Protein AF-A0A3B9H115-F1 (afdb_monomer_lite)

Structure (mmCIF, N/CA/C/O backbone):
data_AF-A0A3B9H115-F1
#
_entry.id   AF-A0A3B9H115-F1
#
loop_
_atom_site.group_PDB
_atom_site.id
_atom_site.type_symbol
_atom_site.label_atom_id
_atom_site.label_alt_id
_atom_site.label_comp_id
_atom_site.label_asym_id
_atom_site.label_entity_id
_atom_site.label_seq_id
_atom_site.pdbx_PDB_ins_code
_atom_site.Cartn_x
_atom_site.Cartn_y
_atom_site.Cartn_z
_atom_site.occupancy
_atom_site.B_iso_or_equiv
_atom_site.auth_seq_id
_atom_site.auth_comp_id
_atom_site.auth_asym_id
_atom_site.auth_atom_id
_atom_site.pdbx_PDB_model_num
ATOM 1 N N . ASP A 1 1 ? 17.436 -13.808 -17.696 1.00 50.06 1 ASP A N 1
ATOM 2 C CA . ASP A 1 1 ? 17.557 -12.369 -17.430 1.00 50.06 1 ASP A CA 1
ATOM 3 C C . ASP A 1 1 ? 16.446 -11.648 -18.191 1.00 50.06 1 ASP A C 1
ATOM 5 O O . ASP A 1 1 ? 16.250 -11.981 -19.353 1.00 50.06 1 ASP A O 1
ATOM 9 N N . LYS A 1 2 ? 15.627 -10.823 -17.525 1.00 59.34 2 LYS A N 1
ATOM 10 C CA . LYS A 1 2 ? 14.443 -10.145 -18.125 1.00 59.34 2 LYS A CA 1
ATOM 11 C C . LYS A 1 2 ? 14.199 -8.734 -17.570 1.00 59.34 2 LYS A C 1
ATOM 13 O O . LYS A 1 2 ? 13.576 -7.903 -18.235 1.00 59.34 2 LYS A O 1
ATOM 18 N N . THR A 1 3 ? 14.704 -8.474 -16.366 1.00 55.28 3 THR A N 1
ATOM 19 C CA . THR A 1 3 ? 14.601 -7.200 -15.655 1.00 55.28 3 THR A CA 1
ATOM 20 C C . THR A 1 3 ? 15.451 -6.142 -16.365 1.00 55.28 3 THR A C 1
ATOM 22 O O . THR A 1 3 ? 16.655 -6.321 -16.501 1.00 55.28 3 THR A O 1
ATOM 25 N N . GLY A 1 4 ? 14.839 -5.055 -16.845 1.00 56.12 4 GLY A N 1
ATOM 26 C CA . GLY A 1 4 ? 15.549 -3.941 -17.493 1.00 56.12 4 GLY A CA 1
ATOM 27 C C . GLY A 1 4 ? 15.667 -4.008 -19.022 1.00 56.12 4 GLY A C 1
ATOM 28 O O . GLY A 1 4 ? 16.163 -3.060 -19.620 1.00 56.12 4 GLY A O 1
ATOM 29 N N . THR A 1 5 ? 15.191 -5.074 -19.676 1.00 59.25 5 THR A N 1
ATOM 30 C CA . THR A 1 5 ? 15.106 -5.147 -21.156 1.00 59.25 5 THR A CA 1
ATOM 31 C C . THR A 1 5 ? 13.674 -5.294 -21.671 1.00 59.25 5 THR A C 1
ATOM 33 O O . THR A 1 5 ? 13.351 -4.736 -22.713 1.00 59.25 5 THR A O 1
ATOM 36 N N . LEU A 1 6 ? 12.810 -6.018 -20.947 1.00 56.75 6 LEU A N 1
ATOM 37 C CA . LEU A 1 6 ? 11.408 -6.267 -21.337 1.00 56.75 6 LEU A CA 1
ATOM 38 C C . LEU A 1 6 ? 10.382 -5.812 -20.289 1.00 56.75 6 LEU A C 1
ATOM 40 O O . LEU A 1 6 ? 9.205 -5.673 -20.598 1.00 56.75 6 LEU A O 1
ATOM 44 N N . THR A 1 7 ? 10.823 -5.592 -19.053 1.00 61.72 7 THR A N 1
ATOM 45 C CA . THR A 1 7 ? 9.995 -5.130 -17.932 1.00 61.72 7 THR A CA 1
ATOM 46 C C . THR A 1 7 ? 10.621 -3.883 -17.324 1.00 61.72 7 THR A C 1
ATOM 48 O O . THR A 1 7 ? 11.852 -3.815 -17.271 1.00 61.72 7 THR A O 1
ATOM 51 N N . GLU A 1 8 ? 9.809 -2.976 -16.779 1.00 67.00 8 GLU A N 1
ATOM 52 C CA . GLU A 1 8 ? 10.239 -1.653 -16.282 1.00 67.00 8 GLU A CA 1
ATOM 53 C C . GLU A 1 8 ? 11.270 -1.684 -15.136 1.00 67.00 8 GLU A C 1
ATOM 55 O O . GLU A 1 8 ? 11.873 -0.671 -14.806 1.00 67.00 8 GLU A O 1
ATOM 60 N N . GLY A 1 9 ? 11.543 -2.854 -14.551 1.00 74.06 9 GLY A N 1
ATOM 61 C CA . GLY A 1 9 ? 12.616 -3.027 -13.569 1.00 74.06 9 GLY A CA 1
ATOM 62 C C . GLY A 1 9 ? 12.229 -2.632 -12.145 1.00 74.06 9 GLY A C 1
ATOM 63 O O . GLY A 1 9 ? 13.030 -2.813 -11.233 1.00 74.06 9 GLY A O 1
ATOM 64 N N . HIS A 1 10 ? 10.991 -2.179 -11.939 1.00 76.06 10 HIS A N 1
ATOM 65 C CA . HIS A 1 10 ? 10.401 -1.927 -10.630 1.00 76.06 10 HIS A CA 1
ATOM 66 C C . HIS A 1 10 ? 9.020 -2.595 -10.501 1.00 76.06 10 HIS A C 1
ATOM 68 O O . HIS A 1 10 ? 8.261 -2.621 -11.472 1.00 76.06 10 HIS A O 1
ATOM 74 N N . PRO A 1 11 ? 8.658 -3.127 -9.319 1.00 86.06 11 PRO A N 1
ATOM 75 C CA . PRO A 1 11 ? 7.317 -3.653 -9.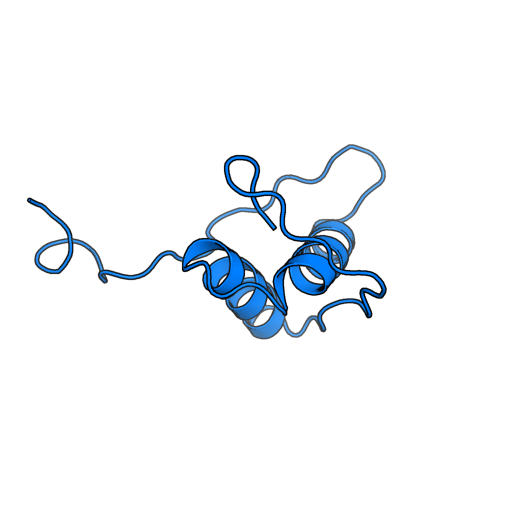084 1.00 86.06 11 PRO A CA 1
ATOM 76 C C . PRO A 1 11 ? 6.244 -2.555 -9.148 1.00 86.06 11 PRO A C 1
ATOM 78 O O . PRO A 1 11 ? 6.475 -1.415 -8.729 1.00 86.06 11 PRO A O 1
ATOM 81 N N . GLU A 1 12 ? 5.056 -2.916 -9.627 1.00 89.31 12 GLU A N 1
ATOM 82 C CA . GLU A 1 12 ? 3.868 -2.062 -9.637 1.00 89.31 12 GLU A CA 1
ATOM 83 C C . GLU A 1 12 ? 2.660 -2.825 -9.084 1.00 89.31 12 GLU A C 1
ATOM 85 O O . GLU A 1 12 ? 2.497 -4.021 -9.338 1.00 89.31 12 GLU A O 1
ATOM 90 N N . LEU A 1 13 ? 1.823 -2.125 -8.314 1.00 92.00 13 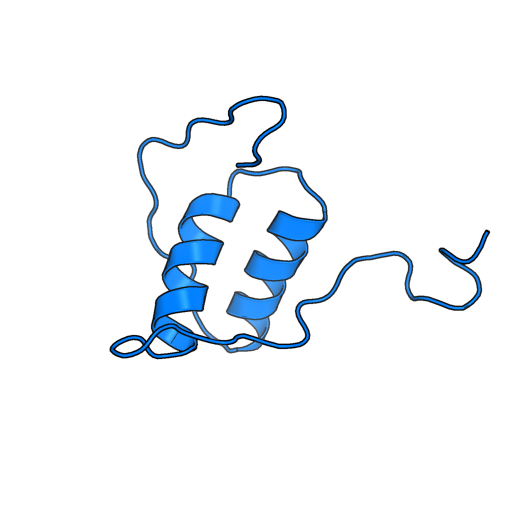LEU A N 1
ATOM 91 C CA . LEU A 1 13 ? 0.546 -2.645 -7.847 1.00 92.00 13 LEU A CA 1
ATOM 92 C C . LEU A 1 13 ? -0.450 -2.681 -9.013 1.00 92.00 13 LEU A C 1
ATOM 94 O O . LEU A 1 13 ? -0.861 -1.637 -9.513 1.00 92.00 13 LEU A O 1
ATOM 98 N N . VAL A 1 14 ? -0.858 -3.885 -9.412 1.00 92.44 14 VAL A N 1
ATOM 99 C CA . VAL A 1 14 ? -1.754 -4.101 -10.561 1.00 92.44 14 VAL A CA 1
ATOM 100 C C . VAL A 1 14 ? -3.202 -4.388 -10.165 1.00 92.44 14 VAL A C 1
ATOM 102 O O . VAL A 1 14 ? -4.124 -3.969 -10.862 1.00 92.44 14 VAL A O 1
ATOM 105 N N . THR A 1 15 ? -3.430 -5.091 -9.055 1.00 92.31 15 THR A N 1
ATOM 106 C CA . THR A 1 15 ? -4.763 -5.548 -8.631 1.00 92.31 15 THR A CA 1
ATOM 107 C C . THR A 1 15 ? -4.821 -5.629 -7.110 1.00 92.31 15 THR A C 1
ATOM 109 O O . THR A 1 15 ? -3.803 -5.897 -6.470 1.00 92.31 15 THR A O 1
ATOM 112 N N . VAL A 1 16 ? -6.004 -5.382 -6.546 1.00 93.75 16 VAL A N 1
ATOM 113 C CA . VAL A 1 16 ? -6.300 -5.493 -5.115 1.00 93.75 16 VAL A CA 1
ATOM 114 C C . VAL A 1 16 ? -7.577 -6.308 -4.983 1.00 93.75 16 VAL A C 1
ATOM 116 O O . VAL A 1 16 ? -8.588 -5.947 -5.565 1.00 93.75 16 VAL A O 1
ATOM 119 N N . GLU A 1 17 ? -7.518 -7.405 -4.236 1.00 95.50 17 GLU A N 1
ATOM 120 C CA . GLU A 1 17 ? -8.648 -8.314 -4.027 1.00 95.50 17 GLU A CA 1
ATOM 121 C C . GLU A 1 17 ? -8.977 -8.325 -2.527 1.00 95.50 17 GLU A C 1
ATOM 123 O O . GLU A 1 17 ? -8.287 -9.002 -1.756 1.00 95.50 17 GLU A O 1
ATOM 128 N N . PRO A 1 18 ? -9.953 -7.523 -2.066 1.00 94.00 18 PRO A N 1
ATOM 129 C CA . PRO A 1 18 ? -10.281 -7.431 -0.654 1.00 94.00 18 PRO A CA 1
ATOM 130 C C . PRO A 1 18 ? -11.075 -8.648 -0.173 1.00 94.00 18 PRO A C 1
ATOM 132 O O . PRO A 1 18 ? -11.836 -9.268 -0.917 1.00 94.00 18 PRO A O 1
ATOM 135 N N . ALA A 1 19 ? -10.918 -8.976 1.109 1.00 93.12 19 ALA A N 1
ATOM 136 C CA . ALA A 1 19 ? -11.779 -9.950 1.768 1.00 93.12 19 ALA A CA 1
ATOM 137 C C . ALA A 1 19 ? -13.213 -9.408 1.908 1.00 93.12 19 ALA A C 1
ATOM 139 O O . ALA A 1 19 ? -13.438 -8.196 1.927 1.00 93.12 19 ALA A O 1
ATOM 140 N N . GLU A 1 20 ? -14.188 -10.308 2.055 1.00 94.00 20 GLU A N 1
ATOM 141 C CA . GLU A 1 20 ? -15.582 -9.921 2.285 1.00 94.00 20 GLU A CA 1
ATOM 142 C C . GLU A 1 20 ? -15.698 -8.997 3.510 1.00 94.00 20 GLU A C 1
ATOM 144 O O . GLU A 1 20 ? -15.145 -9.276 4.575 1.00 94.00 20 GLU A O 1
ATOM 149 N N . GLY A 1 21 ? -16.411 -7.879 3.346 1.00 93.31 21 GLY A N 1
ATOM 150 C CA . GLY A 1 21 ? -16.558 -6.854 4.383 1.00 93.31 21 GLY A CA 1
ATOM 151 C C . GLY A 1 21 ? -15.507 -5.737 4.358 1.00 93.31 21 GLY A C 1
ATOM 152 O O . GLY A 1 21 ? -15.637 -4.807 5.148 1.00 93.31 21 GLY A O 1
ATOM 153 N N . TYR A 1 22 ? -14.528 -5.781 3.447 1.00 93.06 22 TYR A N 1
ATOM 154 C CA . TYR A 1 22 ? -13.573 -4.694 3.204 1.00 93.06 22 TYR A CA 1
ATOM 155 C C . TYR A 1 22 ? -13.731 -4.127 1.794 1.00 93.06 22 TYR A C 1
ATOM 157 O O . TYR A 1 22 ? -13.985 -4.866 0.841 1.00 93.06 22 TYR A O 1
ATOM 165 N N . SER A 1 23 ? -13.548 -2.815 1.643 1.00 94.31 23 SER A N 1
ATOM 166 C CA . SER A 1 23 ? -13.332 -2.224 0.322 1.00 94.31 23 SER A CA 1
ATOM 167 C C . SER A 1 23 ? -11.864 -2.357 -0.102 1.00 94.31 23 SER A C 1
ATOM 169 O O . SER A 1 23 ? -10.974 -2.577 0.725 1.00 94.31 23 SER A O 1
ATOM 171 N N . GLU A 1 24 ? -11.589 -2.200 -1.400 1.00 94.38 24 GLU A N 1
ATOM 172 C CA . GLU A 1 24 ? -10.208 -2.087 -1.890 1.00 94.38 24 GLU A CA 1
ATOM 173 C C . GLU A 1 24 ? -9.460 -0.929 -1.218 1.00 94.38 24 GLU A C 1
ATOM 175 O O . GLU A 1 24 ? -8.272 -1.049 -0.926 1.00 94.38 24 GLU A O 1
ATOM 180 N N . GLU A 1 25 ? -10.154 0.184 -0.969 1.00 93.38 25 GLU A N 1
ATOM 181 C CA . GLU A 1 25 ? -9.584 1.387 -0.363 1.00 93.38 25 GLU A CA 1
ATOM 182 C C . GLU A 1 25 ? -9.188 1.147 1.096 1.00 93.38 25 GLU A C 1
ATOM 184 O O . GLU A 1 25 ? -8.097 1.547 1.509 1.00 93.38 25 GLU A O 1
ATOM 189 N N . ASP A 1 26 ? -10.035 0.441 1.855 1.00 91.50 26 ASP A N 1
ATOM 190 C CA . ASP A 1 26 ? -9.757 0.071 3.246 1.00 91.50 26 ASP A CA 1
ATOM 191 C C . ASP A 1 26 ? -8.525 -0.832 3.325 1.00 91.50 26 ASP A C 1
ATOM 193 O O . ASP A 1 26 ? -7.604 -0.574 4.104 1.00 91.50 26 ASP A O 1
ATOM 197 N N . LEU A 1 27 ? -8.480 -1.873 2.486 1.00 94.06 27 LEU A N 1
ATOM 198 C CA . LEU A 1 27 ? -7.351 -2.799 2.443 1.00 94.06 27 LEU A CA 1
ATOM 199 C C . LEU A 1 27 ? -6.053 -2.076 2.061 1.00 94.06 27 LEU A C 1
ATOM 201 O O . LEU A 1 27 ? -5.023 -2.286 2.703 1.00 94.06 27 LEU A O 1
ATOM 205 N N . LEU A 1 28 ? -6.099 -1.208 1.047 1.00 93.81 28 LEU A N 1
ATOM 206 C CA . LEU A 1 28 ? -4.932 -0.453 0.593 1.00 93.81 28 LEU A CA 1
ATOM 207 C C . LEU A 1 28 ? -4.416 0.522 1.640 1.00 93.81 28 LEU A C 1
ATOM 209 O O . LEU A 1 28 ? -3.214 0.575 1.883 1.00 93.81 28 LEU A O 1
ATOM 213 N N . THR A 1 29 ? -5.316 1.267 2.274 1.00 92.75 29 THR A N 1
ATOM 214 C CA . THR A 1 29 ? -4.967 2.242 3.311 1.00 92.75 29 THR A CA 1
ATOM 215 C C . THR A 1 29 ? -4.266 1.559 4.484 1.00 92.75 29 THR A C 1
ATOM 217 O O . THR A 1 29 ? -3.242 2.050 4.966 1.00 92.75 29 THR A O 1
ATOM 220 N N . LEU A 1 30 ? -4.774 0.398 4.911 1.00 91.25 30 LEU A N 1
ATOM 221 C CA . LEU A 1 30 ? -4.177 -0.403 5.980 1.00 91.25 30 LEU A CA 1
ATOM 222 C C . LEU A 1 30 ? -2.814 -0.974 5.574 1.00 91.25 30 LEU A C 1
ATOM 224 O O . LEU A 1 30 ? -1.844 -0.808 6.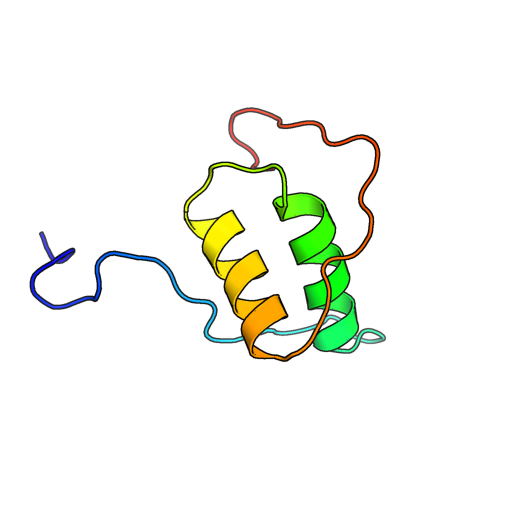313 1.00 91.25 30 LEU A O 1
ATOM 228 N N . ALA A 1 31 ? -2.729 -1.604 4.400 1.00 91.56 31 ALA A N 1
ATOM 229 C CA . ALA A 1 31 ? -1.490 -2.196 3.904 1.00 91.56 31 ALA A CA 1
ATOM 230 C C . ALA A 1 31 ? -0.396 -1.134 3.731 1.00 91.56 31 ALA A C 1
ATOM 232 O O . ALA A 1 31 ? 0.696 -1.277 4.269 1.00 91.56 31 ALA A O 1
ATOM 233 N N . ALA A 1 32 ? -0.700 -0.017 3.067 1.00 92.00 32 ALA A N 1
ATOM 234 C CA . ALA A 1 32 ? 0.254 1.071 2.885 1.00 92.00 32 ALA A CA 1
ATOM 235 C C . ALA A 1 32 ? 0.715 1.681 4.212 1.00 92.00 32 ALA A C 1
ATOM 237 O O . ALA A 1 32 ? 1.872 2.082 4.320 1.00 92.00 32 ALA A O 1
ATOM 238 N N . GLY A 1 33 ? -0.158 1.734 5.223 1.00 90.44 33 GLY A N 1
ATOM 239 C CA . GLY A 1 33 ? 0.222 2.202 6.553 1.00 90.44 33 GLY A CA 1
ATOM 240 C C . GLY A 1 33 ? 1.342 1.359 7.162 1.00 90.44 33 GLY A C 1
ATOM 241 O O . GLY A 1 33 ? 2.331 1.912 7.637 1.00 90.44 33 GLY A O 1
ATOM 242 N N . VAL A 1 34 ? 1.226 0.030 7.091 1.00 88.81 34 VAL A N 1
ATOM 243 C CA . VAL A 1 34 ? 2.255 -0.906 7.585 1.00 88.81 34 VAL A CA 1
ATOM 244 C C . VAL A 1 34 ? 3.555 -0.777 6.784 1.00 88.81 34 VAL A C 1
ATOM 246 O O . VAL A 1 34 ? 4.638 -0.683 7.357 1.00 88.81 34 VAL A O 1
ATOM 249 N N . GLU A 1 35 ? 3.429 -0.680 5.463 1.00 89.94 35 GLU A N 1
ATOM 250 C CA . GLU A 1 35 ? 4.542 -0.727 4.509 1.00 89.94 35 GLU A CA 1
ATOM 251 C C . GLU A 1 35 ? 5.309 0.609 4.392 1.00 89.94 35 GLU A C 1
ATOM 253 O O . GLU A 1 35 ? 6.383 0.662 3.792 1.00 89.94 35 GLU A O 1
ATOM 258 N N . THR A 1 36 ? 4.800 1.706 4.970 1.00 84.94 36 THR A N 1
ATOM 259 C CA . THR A 1 36 ? 5.392 3.057 4.839 1.00 84.94 36 THR A CA 1
ATOM 260 C C . THR A 1 36 ? 6.835 3.136 5.355 1.00 84.94 36 THR A C 1
ATOM 262 O O . THR A 1 36 ? 7.632 3.921 4.842 1.00 84.94 36 THR A O 1
ATOM 265 N N . SER A 1 37 ? 7.200 2.328 6.353 1.00 82.31 37 SER A N 1
ATOM 266 C CA . SER A 1 37 ? 8.558 2.288 6.921 1.00 82.31 37 SER A CA 1
ATOM 267 C C . SER A 1 37 ? 9.461 1.195 6.341 1.00 82.31 37 SER A C 1
ATOM 269 O O . SER A 1 37 ? 10.594 1.040 6.798 1.00 82.31 37 SER A O 1
ATOM 271 N N . SER A 1 38 ? 8.985 0.430 5.359 1.00 84.12 38 SER A N 1
ATOM 272 C CA . SER A 1 38 ? 9.731 -0.672 4.755 1.00 84.12 38 SER A CA 1
ATOM 273 C C . SER A 1 38 ? 10.553 -0.209 3.550 1.00 84.12 38 SER A C 1
ATOM 275 O O . SER A 1 38 ? 10.077 0.519 2.680 1.00 84.12 38 SER A O 1
ATOM 277 N N . GLU A 1 39 ? 11.807 -0.659 3.460 1.00 85.81 39 GLU A N 1
ATOM 278 C CA . GLU A 1 39 ? 12.688 -0.380 2.312 1.00 85.81 39 GLU A CA 1
ATOM 279 C C . GLU A 1 39 ? 12.492 -1.387 1.160 1.00 85.81 39 GLU A C 1
ATOM 281 O O . GLU A 1 39 ? 13.187 -1.334 0.140 1.00 85.81 39 GLU A O 1
ATOM 286 N N . HIS A 1 40 ? 11.559 -2.336 1.299 1.00 87.44 40 HIS A N 1
ATOM 287 C CA . HIS A 1 40 ? 11.376 -3.395 0.315 1.00 87.44 40 HIS A CA 1
ATOM 288 C C . HIS A 1 40 ? 10.742 -2.857 -0.990 1.00 87.44 40 HIS A C 1
ATOM 290 O O . HIS A 1 40 ? 9.753 -2.124 -0.949 1.00 87.44 40 HIS A O 1
ATOM 296 N N . PRO A 1 41 ? 11.212 -3.257 -2.191 1.00 87.31 41 PRO A N 1
ATOM 297 C CA . PRO A 1 41 ? 10.647 -2.768 -3.457 1.00 87.31 41 PRO A CA 1
ATOM 298 C C . PRO A 1 41 ? 9.144 -3.038 -3.649 1.00 87.31 41 PRO A C 1
ATOM 300 O O . PRO A 1 41 ? 8.485 -2.315 -4.399 1.00 87.31 41 PRO A O 1
ATOM 303 N N . LEU A 1 42 ? 8.606 -4.072 -2.988 1.00 90.31 42 LEU A N 1
ATOM 304 C CA . LEU A 1 42 ? 7.168 -4.377 -2.981 1.00 90.31 42 LEU A CA 1
ATOM 305 C C . LEU A 1 42 ? 6.378 -3.423 -2.077 1.00 90.31 42 LEU A C 1
ATOM 307 O O . LEU A 1 42 ? 5.345 -2.924 -2.515 1.00 90.31 42 LEU A O 1
ATOM 311 N N . ALA A 1 43 ? 6.903 -3.104 -0.892 1.00 90.56 43 ALA A N 1
ATOM 312 C CA . ALA A 1 43 ? 6.338 -2.105 0.012 1.00 90.56 43 ALA A CA 1
ATOM 313 C C . ALA A 1 43 ? 6.143 -0.774 -0.715 1.00 90.56 43 ALA A C 1
ATOM 315 O O . ALA A 1 43 ? 5.047 -0.217 -0.799 1.00 90.56 43 ALA A O 1
ATOM 316 N N . ALA A 1 44 ? 7.205 -0.337 -1.396 1.00 91.19 44 ALA A N 1
ATOM 317 C CA . ALA A 1 44 ? 7.190 0.882 -2.184 1.00 91.19 44 ALA A CA 1
ATOM 318 C C . ALA A 1 44 ? 6.152 0.836 -3.325 1.00 91.19 44 ALA A C 1
ATOM 320 O O . ALA A 1 44 ? 5.602 1.871 -3.694 1.00 91.19 44 ALA A O 1
ATOM 321 N N . ALA A 1 45 ? 5.864 -0.336 -3.902 1.00 93.94 45 ALA A N 1
ATOM 322 C CA . ALA A 1 45 ? 4.826 -0.477 -4.924 1.00 93.94 45 ALA A CA 1
ATOM 323 C C . ALA A 1 45 ? 3.407 -0.353 -4.349 1.00 93.94 45 ALA A C 1
ATOM 325 O O . ALA A 1 45 ? 2.553 0.246 -5.004 1.00 93.94 45 ALA A O 1
ATOM 326 N N . ILE A 1 46 ? 3.169 -0.856 -3.134 1.00 94.25 46 ILE A N 1
ATOM 327 C CA . ILE A 1 46 ? 1.889 -0.731 -2.419 1.00 94.25 46 ILE A CA 1
ATOM 328 C C . ILE A 1 46 ? 1.643 0.728 -2.019 1.00 94.25 46 ILE A C 1
ATOM 330 O O . ILE A 1 46 ? 0.572 1.267 -2.308 1.00 94.25 46 ILE A O 1
ATOM 334 N N . VAL A 1 47 ? 2.646 1.398 -1.438 1.00 93.25 47 VAL A N 1
ATOM 335 C CA . VAL A 1 47 ? 2.553 2.817 -1.049 1.00 93.25 47 VAL A CA 1
ATOM 336 C C . VAL A 1 47 ? 2.292 3.695 -2.275 1.00 93.25 47 VAL A C 1
ATOM 338 O O . VAL A 1 47 ? 1.298 4.418 -2.305 1.00 93.25 47 VAL A O 1
ATOM 341 N N . ARG A 1 48 ? 3.086 3.549 -3.349 1.00 93.69 48 ARG A N 1
ATOM 342 C CA . ARG A 1 48 ? 2.847 4.276 -4.612 1.00 93.69 48 ARG A CA 1
ATOM 343 C C . ARG A 1 48 ? 1.472 3.980 -5.206 1.00 93.69 48 ARG A C 1
ATOM 345 O O . ARG A 1 48 ? 0.831 4.877 -5.742 1.00 93.69 48 ARG A O 1
ATOM 352 N N . GLY A 1 49 ? 1.034 2.722 -5.167 1.00 93.94 49 GLY A N 1
ATOM 353 C CA . GLY A 1 49 ? -0.273 2.309 -5.680 1.00 93.94 49 GLY A CA 1
ATOM 354 C C . GLY A 1 49 ? -1.436 2.941 -4.913 1.00 93.94 49 GLY A C 1
ATOM 355 O O . GLY A 1 49 ? -2.449 3.283 -5.518 1.00 93.94 49 GLY A O 1
ATOM 356 N N . THR A 1 50 ? -1.258 3.149 -3.610 1.00 94.56 50 THR A N 1
ATOM 357 C CA . THR A 1 50 ? -2.218 3.831 -2.732 1.00 94.56 50 THR A CA 1
ATOM 358 C C . THR A 1 50 ? -2.277 5.325 -3.052 1.00 94.56 50 THR A C 1
ATOM 360 O O . THR A 1 50 ? -3.353 5.848 -3.332 1.00 94.56 50 THR A O 1
ATOM 363 N N . GLU A 1 51 ? -1.121 5.991 -3.140 1.00 92.06 51 GLU A N 1
ATOM 364 C CA . GLU A 1 51 ? -1.033 7.416 -3.497 1.00 92.06 51 GLU A CA 1
ATOM 365 C C . GLU A 1 51 ? -1.587 7.710 -4.903 1.00 92.06 51 GLU A C 1
ATOM 367 O O . GLU A 1 51 ? -2.300 8.692 -5.090 1.00 92.06 51 GLU A O 1
ATOM 372 N N . LYS A 1 52 ? -1.324 6.842 -5.895 1.00 93.69 52 LYS A N 1
ATOM 373 C CA . LYS A 1 52 ? -1.870 6.962 -7.266 1.00 93.69 52 LYS A CA 1
ATOM 374 C C . LYS A 1 52 ? -3.402 6.894 -7.322 1.00 93.69 52 LYS A C 1
ATOM 376 O O . LYS A 1 52 ? -3.979 7.312 -8.324 1.00 93.69 52 LYS A O 1
ATOM 381 N N . ARG A 1 53 ? -4.045 6.322 -6.300 1.00 93.62 53 ARG A N 1
ATOM 382 C CA . ARG A 1 53 ? -5.507 6.224 -6.165 1.00 93.62 53 ARG A CA 1
ATOM 383 C C . ARG A 1 53 ? -6.084 7.356 -5.301 1.00 93.62 53 ARG A C 1
ATOM 385 O O . ARG A 1 53 ? -7.229 7.257 -4.882 1.00 93.62 53 ARG A O 1
ATOM 392 N N . ASP A 1 54 ? -5.295 8.398 -5.020 1.00 93.50 54 ASP A N 1
ATOM 393 C CA . ASP A 1 54 ? -5.639 9.530 -4.145 1.00 93.50 54 ASP A CA 1
ATOM 394 C C . ASP A 1 54 ? -6.002 9.122 -2.701 1.00 93.50 54 ASP A C 1
ATOM 396 O O . ASP A 1 54 ? -6.631 9.877 -1.953 1.00 93.50 54 ASP A O 1
ATOM 400 N N . LEU A 1 55 ? -5.561 7.934 -2.282 1.00 92.25 55 LEU A N 1
ATOM 401 C CA . LEU A 1 55 ? -5.700 7.434 -0.920 1.00 92.25 55 LEU A CA 1
ATOM 402 C C . LEU A 1 55 ? -4.465 7.805 -0.099 1.00 92.25 55 LEU A C 1
ATOM 404 O O . LEU A 1 55 ? -3.358 7.959 -0.619 1.00 92.25 55 LEU A O 1
ATOM 408 N N . LYS A 1 56 ? -4.646 7.928 1.216 1.00 89.56 56 LYS A N 1
ATOM 409 C CA . LYS A 1 56 ? -3.547 8.191 2.150 1.00 89.56 56 LYS A CA 1
ATOM 410 C C . LYS A 1 56 ? -3.205 6.911 2.902 1.00 89.56 56 LYS A C 1
ATOM 412 O O . LYS A 1 56 ? -4.138 6.263 3.366 1.00 89.56 56 LYS A O 1
ATOM 417 N N . PRO A 1 57 ? -1.918 6.567 3.081 1.00 86.44 57 PRO A N 1
ATOM 418 C CA . PRO A 1 57 ? -1.531 5.499 3.995 1.00 86.44 57 PRO A CA 1
ATOM 419 C C . PRO A 1 57 ? -2.120 5.737 5.389 1.00 86.44 57 PRO A C 1
ATOM 421 O O . PRO A 1 57 ? -2.134 6.870 5.879 1.00 86.44 57 PRO A O 1
ATOM 424 N N . GLY A 1 58 ? -2.620 4.676 6.020 1.00 80.75 58 GLY A N 1
ATOM 425 C CA . GLY A 1 58 ? -3.077 4.738 7.403 1.00 80.75 58 GLY A CA 1
ATOM 426 C C . GLY A 1 58 ? -1.916 5.031 8.356 1.00 80.75 58 GLY A C 1
ATOM 427 O O . GLY A 1 58 ? -0.767 4.691 8.080 1.00 80.75 58 GLY A O 1
ATOM 428 N N . GLU A 1 59 ? -2.200 5.637 9.506 1.00 73.12 59 GLU A N 1
ATOM 429 C CA . GLU A 1 59 ? -1.190 5.799 10.554 1.00 73.12 59 GLU A CA 1
ATOM 430 C C . GLU A 1 59 ? -0.924 4.442 11.225 1.00 73.12 59 GLU A C 1
ATOM 432 O O . GLU A 1 59 ? -1.675 4.007 12.100 1.00 73.12 59 GLU A O 1
ATOM 437 N N . ALA A 1 60 ? 0.144 3.751 10.821 1.00 63.31 60 ALA A N 1
ATOM 438 C CA . ALA A 1 60 ? 0.637 2.592 11.556 1.00 63.31 60 ALA A CA 1
ATOM 439 C C . ALA A 1 60 ? 1.575 3.047 12.681 1.00 63.31 60 ALA A C 1
ATOM 441 O O . ALA A 1 60 ? 2.503 3.829 12.474 1.00 63.31 60 ALA A O 1
ATOM 442 N N . SER A 1 61 ? 1.357 2.531 13.889 1.00 56.38 61 SER A N 1
ATOM 443 C CA . SER A 1 61 ? 2.279 2.690 15.016 1.00 56.38 61 SER A CA 1
ATOM 444 C C . SER A 1 61 ? 2.748 1.314 15.487 1.00 56.38 61 SER A C 1
ATOM 446 O O . SER A 1 61 ? 1.981 0.355 15.461 1.00 56.38 61 SER A O 1
ATOM 448 N N . GLY A 1 62 ? 4.019 1.202 15.891 1.00 57.44 62 GLY A N 1
ATOM 449 C CA . GLY A 1 62 ? 4.592 -0.063 16.371 1.00 57.44 62 GLY A CA 1
ATOM 450 C C . GLY A 1 62 ? 5.142 -0.992 15.283 1.00 57.44 62 GLY A C 1
ATOM 451 O O . GLY A 1 62 ? 5.122 -2.204 15.473 1.00 57.44 62 GLY A O 1
ATOM 452 N N . PHE A 1 63 ? 5.642 -0.447 14.168 1.00 54.59 63 PHE A N 1
ATOM 453 C CA . PHE A 1 63 ? 6.300 -1.226 13.113 1.00 54.59 63 PHE A CA 1
ATOM 454 C C . PHE A 1 63 ? 7.387 -2.155 13.682 1.00 54.59 63 PHE A C 1
ATOM 456 O O . PHE A 1 63 ? 8.319 -1.707 14.357 1.00 54.59 63 PHE A O 1
ATOM 463 N N . GLN A 1 64 ? 7.275 -3.450 13.383 1.00 54.28 64 GLN A N 1
ATOM 464 C CA . GLN A 1 64 ? 8.286 -4.460 13.679 1.00 54.28 64 GLN A CA 1
ATOM 465 C C . GLN A 1 64 ? 8.565 -5.253 12.406 1.00 54.28 64 GLN A C 1
ATOM 467 O O . GLN A 1 64 ? 7.696 -5.969 11.920 1.00 54.28 64 GLN A O 1
ATOM 472 N N . SER A 1 65 ? 9.788 -5.145 11.885 1.00 51.28 65 SER A N 1
ATOM 473 C CA . SER A 1 65 ? 10.228 -5.962 10.757 1.00 51.28 65 SER A CA 1
ATOM 474 C C . SER A 1 65 ? 10.792 -7.288 11.251 1.00 51.28 65 SER A C 1
ATOM 476 O O . SER A 1 65 ? 11.755 -7.302 12.022 1.00 51.28 65 SER A O 1
ATOM 478 N N . THR A 1 66 ? 10.192 -8.402 10.823 1.00 55.97 66 THR A N 1
ATOM 479 C CA . THR A 1 66 ? 10.709 -9.747 11.107 1.00 55.97 66 THR A CA 1
ATOM 480 C C . THR A 1 66 ? 11.397 -10.283 9.856 1.00 55.97 66 THR A C 1
ATOM 482 O O . THR A 1 66 ? 10.771 -10.521 8.822 1.00 55.97 66 THR A O 1
ATOM 485 N N . THR A 1 67 ? 12.716 -10.459 9.937 1.00 47.38 67 THR A N 1
ATOM 486 C CA . THR A 1 67 ? 13.535 -10.951 8.825 1.00 47.38 67 THR A CA 1
ATOM 487 C C . THR A 1 67 ? 13.019 -12.303 8.326 1.00 47.38 67 THR A C 1
ATOM 489 O O . THR A 1 67 ? 13.058 -13.287 9.059 1.00 47.38 67 THR A O 1
ATOM 492 N N . GLY A 1 68 ? 12.589 -12.358 7.063 1.00 54.25 68 GLY A N 1
ATOM 493 C CA . GLY A 1 68 ? 12.125 -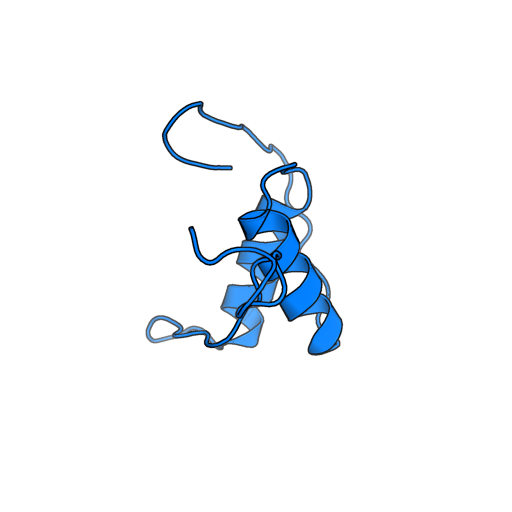13.582 6.398 1.00 54.25 68 GLY A CA 1
ATOM 494 C C . GLY A 1 68 ? 10.608 -13.715 6.237 1.00 54.25 68 GLY A C 1
ATOM 495 O O . GLY A 1 68 ? 10.187 -14.575 5.471 1.00 54.25 68 GLY A O 1
ATOM 496 N N . GLU A 1 69 ? 9.805 -12.856 6.875 1.00 63.56 69 GLU A N 1
ATOM 497 C CA . GLU A 1 69 ? 8.330 -12.902 6.785 1.00 63.56 69 GLU A CA 1
ATOM 498 C C . GLU A 1 69 ? 7.697 -11.613 6.235 1.00 63.56 69 GLU A C 1
ATOM 500 O O . GLU A 1 69 ? 6.501 -11.583 5.960 1.00 63.56 69 GLU A O 1
ATOM 505 N N . GLY A 1 70 ? 8.509 -10.584 5.978 1.00 53.41 70 GLY A N 1
ATOM 506 C CA . GLY A 1 70 ? 8.039 -9.292 5.483 1.00 53.41 70 GLY A CA 1
ATOM 507 C C . GLY A 1 70 ? 7.773 -8.291 6.605 1.00 53.41 70 GLY A C 1
ATOM 508 O O . GLY A 1 70 ? 7.763 -8.634 7.791 1.00 53.41 70 GLY A O 1
ATOM 509 N N . ALA A 1 71 ? 7.664 -7.031 6.192 1.00 48.56 71 ALA A N 1
ATOM 510 C CA . ALA A 1 71 ? 7.345 -5.858 6.992 1.00 48.56 71 ALA A CA 1
ATOM 511 C C . ALA A 1 71 ? 6.954 -4.728 6.049 1.00 48.56 71 ALA A C 1
ATOM 513 O O . ALA A 1 71 ? 7.727 -4.556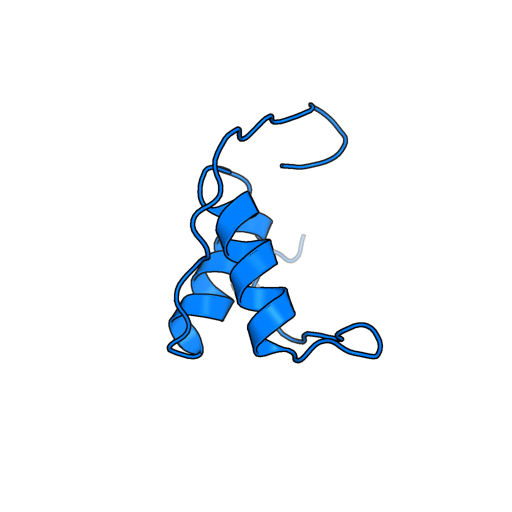 5.072 1.00 48.56 71 ALA A O 1
#

Radius of gyration: 13.37 Å; chains: 1; bounding box: 34×23×38 Å

Sequence (71 aa):
DKTGTLTEGHPELVTVEPAEGYSEEDLLTLAAGVETSSEHPLAAAIVRGTEKRDLKPGEASGFQSTTGEGA

Foldseek 3Di:
DCQPPPDVNADADDDADDDPPDDSLRVLLALLQQLVPPPDSVSVRSVVNCVVVVHHRHPDDDHDADPPPGD

Secondary structure (DSSP, 8-state):
--BTTTB-SS-------PPTT--HHHHHHHHHHHHTT---HHHHHHHHHHHTTT-------S---BTTTB-

Organism: NCBI:txid81029

pLDDT: mean 80.64, std 16.08, range [47.38, 95.5]

InterPro domains:
  IPR018303 P-type ATPase, phosphorylation site [PS00154] (1-7)
  IPR023299 P-ty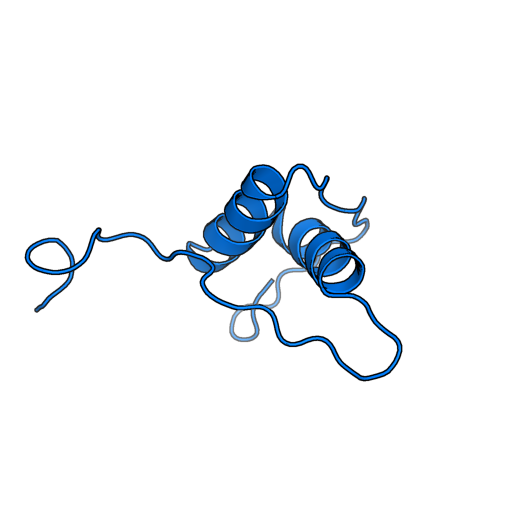pe ATPase, cytoplasmic domain N [G3DSA:3.40.1110.10] (10-70)
  IPR023299 P-type ATPase, cytoplasmic domain N [SSF81660] (1-70)
  IPR051014 Cation Transport ATPase Type IB [PTHR48085] (1-70)